Protein AF-A0A024G8R0-F1 (afdb_monomer)

Organism: NCBI:txid65357

Sequence (116 aa):
MSSPLVKYRKFLLWDKQKYGSFFSVEWLVVKDVPNYILKNIKWNHFAVTNSLVSCRDCEKIPSKEAFEAISVFCDYQSTTSAWDDFQYFDREQKELEEKRGIDAETDSPFTQVESE

Foldseek 3Di:
DPFDKDAQPFDQLPPDRPDGIDDDDDDPDWADDDVVLQQVLWDDDPPDIDGPSPADPPHDDPPVSVVVNVVSVVPDDGPDGPVVCVVVVVVVSVVSCVVVVNDCVVSPPVVPPPDD

InterPro domains:
  IPR007275 YTH domain [PF04146] (1-73)
  IPR007275 YTH domain [PS50882] (1-73)
  IPR045168 YTH domain containing protein [PTHR12357] (1-100)

Mean predicted aligned error: 5.95 Å

pLDDT: mean 89.2, std 13.12, range [33.41, 98.06]

Secondary structure (DSSP, 8-state):
--SPPEES---TT-SSTT--EE-----S------HHHHTT-EEEETTEEEEGGGPPTTPPPPHHHHHHHHHHHHHS--S--GGGGHHHHHHHHHHHHHHHT--TTTS-TTGGGS--

Nearest PDB structures (foldseek):
  6zot-assembly1_B  TM=9.485E-01  e=2.142E-02  Homo sapiens
  8bs4-assembly1_B  TM=8.630E-01  e=1.450E-02  Homo sapiens

Solvent-accessible surface area (backbone atoms only — not comparable to full-atom values): 7602 Å² total; per-residue (Å²): 111,74,49,71,77,44,70,87,44,65,67,82,86,46,90,65,85,83,55,53,51,50,56,50,68,73,87,87,78,84,64,51,76,62,59,82,78,45,59,78,43,61,50,74,57,91,94,44,79,47,37,63,76,74,58,60,90,92,60,84,69,58,70,70,55,45,54,50,49,51,49,57,57,68,69,53,86,57,92,51,38,79,71,81,47,44,74,58,52,58,50,55,50,51,55,51,25,64,76,68,72,54,48,73,79,81,66,32,81,74,73,74,70,85,81,126

Structure (mmCIF, N/CA/C/O backbone):
data_AF-A0A024G8R0-F1
#
_entry.id   AF-A0A024G8R0-F1
#
loop_
_atom_site.group_PDB
_atom_site.id
_atom_site.type_symbol
_atom_site.label_atom_id
_atom_site.label_alt_id
_atom_site.label_comp_id
_atom_site.label_asym_id
_atom_site.label_entity_id
_atom_site.label_seq_id
_atom_site.pdbx_PDB_ins_code
_atom_site.Cartn_x
_atom_site.Cartn_y
_atom_site.Cartn_z
_atom_site.occupancy
_atom_site.B_iso_or_equiv
_atom_site.auth_seq_id
_atom_site.auth_comp_id
_atom_site.auth_asym_id
_atom_site.auth_atom_id
_atom_site.pdbx_PDB_model_num
ATOM 1 N N . MET A 1 1 ? -2.183 9.649 -5.002 1.00 89.31 1 MET A N 1
ATOM 2 C CA . MET A 1 1 ? -2.280 10.673 -3.937 1.00 89.31 1 MET A CA 1
ATOM 3 C C . MET A 1 1 ? -3.269 11.710 -4.411 1.00 89.31 1 MET A C 1
ATOM 5 O O . MET A 1 1 ? -3.070 12.224 -5.504 1.00 89.31 1 MET A O 1
ATOM 9 N N . SER A 1 2 ? -4.331 11.953 -3.651 1.00 92.69 2 SER A N 1
ATOM 10 C CA . SER A 1 2 ? -5.443 12.821 -4.059 1.00 92.69 2 SER A CA 1
ATOM 11 C C . SER A 1 2 ? -5.549 14.105 -3.233 1.00 92.69 2 SER A C 1
ATOM 13 O O . SER A 1 2 ? -6.275 15.010 -3.629 1.00 92.69 2 SER A O 1
ATOM 15 N N . SER A 1 3 ? -4.802 14.233 -2.130 1.00 93.12 3 SER A N 1
ATOM 16 C CA . SER A 1 3 ? -4.757 15.459 -1.324 1.00 93.12 3 SER A CA 1
ATOM 17 C C . SER A 1 3 ? -3.331 15.840 -0.898 1.00 93.12 3 SER A C 1
ATOM 19 O O . SER A 1 3 ? -2.432 14.992 -0.889 1.00 93.12 3 SER A O 1
ATOM 21 N N . PRO A 1 4 ? -3.115 17.099 -0.471 1.00 93.38 4 PRO A N 1
ATOM 22 C CA . PRO A 1 4 ? -1.954 17.482 0.327 1.00 93.38 4 PRO A CA 1
ATOM 23 C C . PRO A 1 4 ? -1.914 16.764 1.688 1.00 93.38 4 PRO A C 1
ATOM 25 O O . PRO A 1 4 ? -2.910 16.196 2.143 1.00 93.38 4 PRO A O 1
ATOM 28 N N . LEU A 1 5 ? -0.756 16.830 2.354 1.00 92.25 5 LEU A N 1
ATOM 29 C CA . LEU A 1 5 ? -0.556 16.304 3.706 1.00 92.25 5 LEU A CA 1
ATOM 30 C C . LEU A 1 5 ? -1.317 17.143 4.744 1.00 92.25 5 LEU A C 1
ATOM 32 O O . LEU A 1 5 ? -0.985 18.307 4.969 1.00 92.25 5 LEU A O 1
ATOM 36 N N . VAL A 1 6 ? -2.264 16.516 5.435 1.00 89.75 6 VAL A N 1
ATOM 37 C CA . VAL A 1 6 ? -2.913 17.045 6.635 1.00 89.75 6 VAL A CA 1
ATOM 38 C C . VAL A 1 6 ? -1.963 16.858 7.814 1.00 89.75 6 VAL A C 1
ATOM 40 O O . VAL A 1 6 ? -1.595 15.735 8.171 1.00 89.75 6 VAL A O 1
ATOM 43 N N . LYS A 1 7 ? -1.536 17.970 8.414 1.00 87.62 7 LYS A N 1
ATOM 44 C CA . LYS A 1 7 ? -0.611 17.978 9.553 1.00 87.62 7 LYS A CA 1
ATOM 45 C C . LYS A 1 7 ? -1.363 18.082 10.872 1.00 87.62 7 LYS A C 1
ATOM 47 O O . LYS A 1 7 ? -2.462 18.622 10.929 1.00 87.62 7 LYS A O 1
ATOM 52 N N . TYR A 1 8 ? -0.726 17.604 11.939 1.00 79.94 8 TYR A N 1
ATOM 53 C CA . TYR A 1 8 ? -1.177 17.777 13.327 1.00 79.94 8 TYR A CA 1
ATOM 54 C C . TYR A 1 8 ? -2.556 17.178 13.649 1.00 79.94 8 TYR A C 1
ATOM 56 O O . TYR A 1 8 ? -3.119 17.460 14.703 1.00 79.94 8 TYR A O 1
ATOM 64 N N . ARG A 1 9 ? -3.059 16.284 12.791 1.00 80.25 9 ARG A N 1
ATOM 65 C CA . ARG A 1 9 ? -4.160 15.369 13.092 1.00 80.25 9 ARG A CA 1
ATOM 66 C C . ARG A 1 9 ? -3.677 13.931 13.006 1.00 80.25 9 ARG A C 1
ATOM 68 O O . ARG A 1 9 ? -2.939 13.562 12.093 1.00 80.25 9 ARG A O 1
ATOM 75 N N . LYS A 1 10 ? -4.116 13.118 13.963 1.00 79.62 10 LYS A N 1
ATOM 76 C CA . LYS A 1 10 ? -3.846 11.681 13.979 1.00 79.62 10 LYS A CA 1
ATOM 77 C C . LYS A 1 10 ? -4.996 10.943 13.316 1.00 79.62 10 LYS A C 1
ATOM 79 O O . LYS A 1 10 ? -6.155 11.243 13.576 1.00 79.62 10 LYS A O 1
ATOM 84 N N . PHE A 1 11 ? -4.654 9.959 12.499 1.00 85.56 11 PHE A N 1
ATOM 85 C CA . PHE A 1 11 ? -5.602 8.959 12.035 1.00 85.56 11 PHE A CA 1
ATOM 86 C C . PHE A 1 11 ? -5.624 7.832 13.075 1.00 85.56 11 PHE A C 1
ATOM 88 O O . PHE A 1 11 ? -4.620 7.149 13.295 1.00 85.56 11 PHE A O 1
ATOM 95 N N . LEU A 1 12 ? -6.735 7.712 13.798 1.00 86.31 12 LEU A N 1
ATOM 96 C CA . LEU A 1 12 ? -6.809 6.917 15.029 1.00 86.31 12 LEU A CA 1
ATOM 97 C C . LEU A 1 12 ? -6.842 5.401 14.779 1.00 86.31 12 LEU A C 1
ATOM 99 O O . LEU A 1 12 ? -6.483 4.623 15.665 1.00 86.31 12 LEU A O 1
ATOM 103 N N . LEU A 1 13 ? -7.169 4.997 13.551 1.00 87.06 13 LEU A N 1
ATOM 104 C CA . LEU A 1 13 ? -7.269 3.597 13.137 1.00 87.06 13 LEU A CA 1
ATOM 105 C C . LEU A 1 13 ? -5.917 2.973 12.750 1.00 87.06 13 LEU A C 1
ATOM 107 O O . LEU A 1 13 ? -5.844 1.780 12.476 1.00 87.06 13 LEU A O 1
ATOM 111 N N . TRP A 1 14 ? -4.809 3.729 12.775 1.00 88.81 14 TRP A N 1
ATOM 112 C CA . TRP A 1 14 ? -3.488 3.103 12.681 1.00 88.81 14 TRP A CA 1
ATOM 113 C C . TRP A 1 14 ? -3.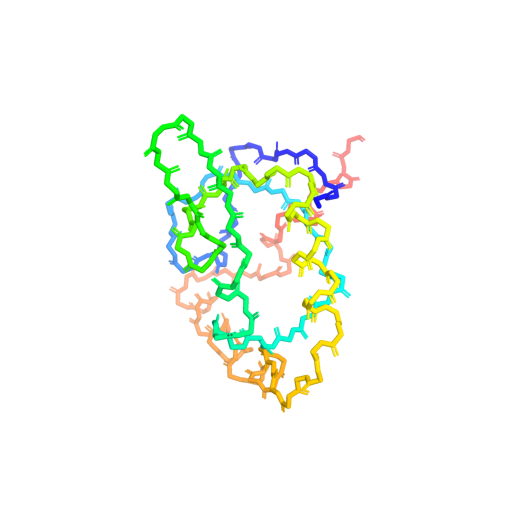237 2.205 13.894 1.00 88.81 14 TRP A C 1
ATOM 115 O O . TRP A 1 14 ? -3.356 2.654 15.039 1.00 88.81 14 TRP A O 1
ATOM 125 N N . ASP A 1 15 ? -2.774 0.975 13.666 1.00 86.69 15 ASP A N 1
ATOM 126 C CA . ASP A 1 15 ? -2.344 0.093 14.758 1.00 86.69 15 ASP A CA 1
ATOM 127 C C . ASP A 1 15 ? -1.284 0.790 15.636 1.00 86.69 15 ASP A C 1
ATOM 129 O O . ASP A 1 15 ? -1.441 0.927 16.850 1.00 86.69 15 ASP A O 1
ATOM 133 N N . LYS A 1 16 ? -0.262 1.388 15.010 1.00 88.12 16 LYS A N 1
ATOM 134 C CA . LYS A 1 16 ? 0.770 2.174 15.704 1.00 88.12 16 LYS A CA 1
ATOM 135 C C . LYS A 1 16 ? 0.506 3.671 15.597 1.00 88.12 16 LYS A C 1
ATOM 137 O O . LYS A 1 16 ? 0.600 4.255 14.522 1.00 88.12 16 LYS A O 1
ATOM 142 N N . GLN A 1 17 ? 0.355 4.330 16.741 1.00 86.50 17 GLN A N 1
ATOM 143 C CA . GLN A 1 17 ? 0.096 5.774 16.853 1.00 86.50 17 GLN A CA 1
ATOM 144 C C . GLN A 1 17 ? 1.340 6.669 16.660 1.00 86.50 17 GLN A C 1
ATOM 146 O O . GLN A 1 17 ? 1.420 7.772 17.203 1.00 86.50 17 GLN A O 1
ATOM 151 N N . LYS A 1 18 ? 2.334 6.202 15.890 1.00 90.19 18 LYS A N 1
ATOM 152 C CA . LYS A 1 18 ? 3.568 6.954 15.596 1.00 90.19 18 LYS A CA 1
ATOM 153 C C . LYS A 1 18 ? 3.421 7.934 14.425 1.00 90.19 18 LYS A C 1
ATOM 155 O O . LYS A 1 18 ? 4.266 8.807 14.255 1.00 90.19 18 LYS A O 1
ATOM 160 N N . TYR A 1 19 ? 2.374 7.782 13.614 1.00 88.94 19 TYR A N 1
ATOM 161 C CA . TYR A 1 19 ? 2.122 8.605 12.432 1.00 88.94 19 TYR A CA 1
ATOM 162 C C . TYR A 1 19 ? 1.240 9.806 12.804 1.00 88.94 19 TYR A C 1
ATOM 164 O O . TYR A 1 19 ? 0.095 9.639 13.214 1.00 88.94 19 TYR A O 1
ATOM 172 N N . GLY A 1 20 ? 1.785 11.022 12.699 1.00 87.44 20 GLY A N 1
ATOM 173 C CA . GLY A 1 20 ? 1.119 12.264 13.128 1.00 87.44 20 GLY A CA 1
ATOM 174 C C . GLY A 1 20 ? 0.546 13.121 11.996 1.00 87.44 20 GLY A C 1
ATOM 175 O O . GLY A 1 20 ? 0.230 14.291 12.205 1.00 87.44 20 GLY A O 1
ATOM 176 N N . SER A 1 21 ? 0.524 12.601 10.773 1.00 91.00 21 SER A N 1
ATOM 177 C CA . SER A 1 21 ? 0.029 13.293 9.582 1.00 91.00 21 SER A CA 1
ATOM 178 C C . SER A 1 21 ? -0.419 12.258 8.556 1.00 91.00 21 SER A C 1
ATOM 180 O O . SER A 1 21 ? 0.090 11.136 8.560 1.00 91.00 21 SER A O 1
ATOM 182 N N . PHE A 1 22 ? -1.357 12.625 7.689 1.00 91.38 22 PHE A N 1
ATOM 183 C CA . PHE A 1 22 ? -1.894 11.739 6.656 1.00 91.38 22 PHE A CA 1
ATOM 184 C C . PHE A 1 22 ? -2.328 12.541 5.426 1.00 91.38 22 PHE A C 1
ATOM 186 O O . PHE A 1 22 ? -2.467 13.760 5.480 1.00 91.38 22 PHE A O 1
ATOM 193 N N . PHE A 1 23 ? -2.512 11.863 4.302 1.00 93.00 23 PHE A N 1
ATOM 194 C CA . PHE A 1 23 ? -3.086 12.420 3.078 1.00 93.00 23 PHE A CA 1
ATOM 195 C C . PHE A 1 23 ? -3.996 11.371 2.446 1.00 93.00 23 PHE A C 1
ATOM 197 O O . PHE A 1 23 ? -3.821 10.173 2.677 1.00 93.00 23 PHE A O 1
ATOM 204 N N . SER A 1 24 ? -4.944 11.819 1.634 1.00 92.69 24 SER A N 1
ATOM 205 C CA . SER A 1 24 ? -5.867 10.939 0.932 1.00 92.69 24 SER A CA 1
ATOM 206 C C . SER A 1 24 ? -5.190 10.258 -0.255 1.00 92.69 24 SER A C 1
ATOM 208 O O . SER A 1 24 ? -4.381 10.843 -0.993 1.00 92.69 24 SER A O 1
ATOM 210 N N . VAL A 1 25 ? -5.546 8.994 -0.455 1.00 95.38 25 VAL A N 1
ATOM 211 C CA . VAL A 1 25 ? -5.184 8.203 -1.627 1.00 95.38 25 VAL A CA 1
ATOM 212 C C . VAL A 1 25 ? -6.439 7.594 -2.221 1.00 95.38 25 VAL A C 1
ATOM 214 O O . VAL A 1 25 ? -7.408 7.336 -1.516 1.00 95.38 25 VAL A O 1
ATOM 217 N N . GLU A 1 26 ? -6.394 7.354 -3.522 1.00 96.25 26 GLU A N 1
ATOM 218 C CA . GLU A 1 26 ? -7.381 6.550 -4.223 1.00 96.25 26 GLU A CA 1
ATOM 219 C C . GLU A 1 26 ? -6.678 5.270 -4.670 1.00 96.25 26 GLU A C 1
ATOM 221 O O . GLU A 1 26 ? -5.623 5.324 -5.314 1.00 96.25 26 GLU A O 1
ATOM 226 N N . TRP A 1 27 ? -7.222 4.127 -4.264 1.00 95.44 27 TRP A N 1
ATOM 227 C CA . TRP A 1 27 ? -6.716 2.822 -4.666 1.00 95.44 27 TRP A CA 1
ATOM 228 C C . TRP A 1 27 ? -7.240 2.496 -6.064 1.00 95.44 27 TRP A C 1
ATOM 230 O O . TRP A 1 27 ? -8.428 2.254 -6.235 1.00 95.44 27 TRP A O 1
ATOM 240 N N . LEU A 1 28 ? -6.353 2.490 -7.062 1.00 94.62 28 LEU A N 1
ATOM 241 C CA . LEU A 1 28 ? -6.729 2.207 -8.455 1.00 94.62 28 LEU A CA 1
ATOM 242 C C . LEU A 1 28 ? -6.837 0.705 -8.741 1.00 94.62 28 LEU A C 1
ATOM 244 O O . LEU A 1 28 ? -7.710 0.264 -9.480 1.00 94.62 28 LEU A O 1
ATOM 248 N N . VAL A 1 29 ? -5.919 -0.083 -8.178 1.00 94.12 29 VAL A N 1
ATOM 249 C CA . VAL A 1 29 ? -5.866 -1.540 -8.326 1.00 94.12 29 VAL A CA 1
ATOM 250 C C . VAL A 1 29 ? -5.392 -2.123 -7.004 1.00 94.12 29 VAL A C 1
ATOM 252 O O . VAL A 1 29 ? -4.426 -1.633 -6.419 1.00 94.12 29 VAL A O 1
ATOM 255 N N . VAL A 1 30 ? -6.050 -3.186 -6.554 1.00 95.81 30 VAL A N 1
ATOM 256 C CA . VAL A 1 30 ? -5.689 -3.918 -5.338 1.00 95.81 30 VAL A CA 1
ATOM 257 C C . VAL A 1 30 ? -5.653 -5.395 -5.688 1.00 95.81 30 VAL A C 1
ATOM 259 O O . VAL A 1 30 ? -6.676 -5.977 -6.040 1.00 95.81 30 VAL A O 1
ATOM 262 N N . LYS A 1 31 ? -4.458 -5.978 -5.658 1.00 96.75 31 LYS A N 1
ATOM 263 C CA . LYS A 1 31 ? -4.216 -7.396 -5.925 1.00 96.75 31 LYS A CA 1
ATOM 264 C C . LYS A 1 31 ? -2.836 -7.796 -5.439 1.00 96.75 31 LYS A C 1
ATOM 266 O O . LYS A 1 31 ? -1.948 -6.946 -5.344 1.00 96.75 31 LYS A O 1
ATOM 271 N N . ASP A 1 32 ? -2.642 -9.091 -5.243 1.00 97.56 32 ASP A N 1
ATOM 272 C CA . ASP A 1 32 ? -1.338 -9.619 -4.875 1.00 97.56 32 ASP A CA 1
ATOM 273 C C . ASP A 1 32 ? -0.502 -9.911 -6.121 1.00 97.56 32 ASP A C 1
ATOM 275 O O . ASP A 1 32 ? -0.974 -10.534 -7.075 1.00 97.56 32 ASP A O 1
ATOM 279 N N . VAL A 1 33 ? 0.761 -9.484 -6.116 1.00 97.38 33 VAL A N 1
ATOM 280 C CA . VAL A 1 33 ? 1.737 -9.812 -7.162 1.00 97.38 33 VAL A CA 1
ATOM 281 C C . VAL A 1 33 ? 2.977 -10.402 -6.491 1.00 97.38 33 VAL A C 1
ATOM 283 O O . VAL A 1 33 ? 3.637 -9.709 -5.716 1.00 97.38 33 VAL A O 1
ATOM 286 N N . PRO A 1 34 ? 3.332 -11.669 -6.767 1.00 97.56 34 PRO A N 1
ATOM 287 C CA . PRO A 1 34 ? 4.502 -12.290 -6.164 1.00 97.56 34 PRO A CA 1
ATOM 288 C C . PRO A 1 34 ? 5.804 -11.564 -6.515 1.00 97.56 34 PRO A C 1
ATOM 290 O O . PRO A 1 34 ? 6.034 -11.187 -7.665 1.00 97.56 34 PRO A O 1
ATOM 293 N N . ASN A 1 35 ? 6.737 -11.491 -5.563 1.00 97.25 35 ASN A N 1
ATOM 294 C CA . ASN A 1 35 ? 8.032 -10.827 -5.769 1.00 97.25 35 ASN A CA 1
ATOM 295 C C . ASN A 1 35 ? 8.812 -11.356 -6.984 1.00 97.25 35 ASN A C 1
ATOM 297 O O . ASN A 1 35 ? 9.544 -10.601 -7.619 1.00 97.25 35 ASN A O 1
ATOM 301 N N . TYR A 1 36 ? 8.667 -12.638 -7.346 1.00 97.00 36 TYR A N 1
ATOM 302 C CA . TYR A 1 36 ? 9.385 -13.203 -8.493 1.00 97.00 36 TYR A CA 1
ATOM 303 C C . TYR A 1 36 ? 8.947 -12.611 -9.843 1.00 97.00 36 TYR A C 1
ATOM 305 O O . TYR A 1 36 ? 9.725 -12.685 -10.794 1.00 97.00 36 TYR A O 1
ATOM 313 N N . ILE A 1 37 ? 7.747 -12.026 -9.915 1.00 97.94 37 ILE A N 1
ATOM 314 C CA . ILE A 1 37 ? 7.229 -11.307 -11.085 1.00 97.94 37 ILE A CA 1
ATOM 315 C C . ILE A 1 37 ? 7.916 -9.941 -11.208 1.00 97.94 37 ILE A C 1
ATOM 317 O O . ILE A 1 37 ? 8.321 -9.538 -12.293 1.00 97.94 37 ILE A O 1
ATOM 321 N N . LEU A 1 38 ? 8.134 -9.265 -10.078 1.00 97.12 38 LEU A N 1
ATOM 322 C CA . LEU A 1 38 ? 8.702 -7.914 -10.014 1.00 97.12 38 LEU A CA 1
ATOM 323 C C . LEU A 1 38 ? 10.239 -7.885 -9.930 1.00 97.12 38 LEU A C 1
ATOM 325 O O . LEU A 1 38 ? 10.853 -6.829 -10.077 1.00 97.12 38 LEU A O 1
ATOM 329 N N . LYS A 1 39 ? 10.890 -9.035 -9.701 1.00 96.25 39 LYS A N 1
ATOM 330 C CA . LYS A 1 39 ? 12.335 -9.142 -9.407 1.00 96.25 39 LYS A CA 1
ATOM 331 C C . LYS A 1 39 ? 13.262 -8.570 -10.482 1.00 96.25 39 LYS A C 1
ATOM 333 O O . LYS A 1 39 ? 14.430 -8.319 -10.191 1.00 96.25 39 LYS A O 1
ATOM 338 N N . ASN A 1 40 ? 12.788 -8.457 -11.722 1.00 96.69 40 ASN A N 1
ATOM 339 C CA . ASN A 1 40 ? 13.593 -7.992 -12.851 1.00 96.69 40 ASN A CA 1
ATOM 340 C C . ASN A 1 40 ? 13.600 -6.462 -12.975 1.00 96.69 40 ASN A C 1
ATOM 342 O O . ASN A 1 40 ? 14.462 -5.928 -13.666 1.00 96.69 40 ASN A O 1
ATOM 346 N N . ILE A 1 41 ? 12.709 -5.765 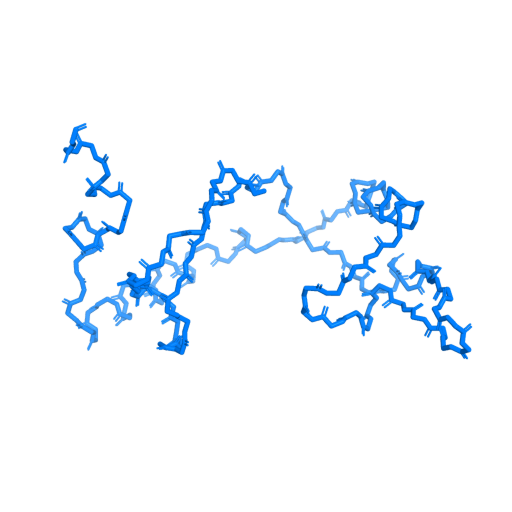-12.264 1.00 97.19 41 ILE A N 1
ATOM 347 C CA . ILE A 1 41 ? 12.632 -4.305 -12.276 1.00 97.19 41 ILE A CA 1
ATOM 348 C C . ILE A 1 41 ? 13.728 -3.760 -11.361 1.00 97.19 41 ILE A C 1
ATOM 350 O O . ILE A 1 41 ? 13.618 -3.773 -10.129 1.00 97.19 41 ILE A O 1
ATOM 354 N N . LYS A 1 42 ? 14.820 -3.321 -11.984 1.00 96.81 42 LYS A N 1
ATOM 355 C CA . LYS A 1 42 ? 16.042 -2.862 -11.322 1.00 96.81 42 LYS A CA 1
ATOM 356 C C . LYS A 1 42 ? 16.571 -1.616 -12.002 1.00 96.81 42 LYS A C 1
ATOM 358 O O . LYS A 1 42 ? 16.483 -1.481 -13.217 1.00 96.81 42 LYS A O 1
ATOM 363 N N . TRP A 1 43 ? 17.192 -0.751 -11.217 1.00 96.00 43 TRP A N 1
ATOM 364 C CA . TRP A 1 43 ? 17.864 0.443 -11.714 1.00 96.00 43 TRP A CA 1
ATOM 365 C C . TRP A 1 43 ? 19.162 0.667 -10.953 1.00 96.00 43 TRP A C 1
ATOM 367 O O . TRP A 1 43 ? 19.328 0.224 -9.817 1.00 96.00 43 TRP A O 1
ATOM 377 N N . ASN A 1 44 ? 20.091 1.383 -11.574 1.00 93.25 44 ASN A N 1
ATOM 378 C CA . ASN A 1 44 ? 21.335 1.767 -10.923 1.00 93.25 44 ASN A CA 1
ATOM 379 C C . ASN A 1 44 ? 21.213 3.187 -10.376 1.00 93.25 44 ASN A C 1
ATOM 381 O O . ASN A 1 44 ? 20.777 4.101 -11.076 1.00 93.25 44 ASN A O 1
ATOM 385 N N . HIS A 1 45 ? 21.638 3.374 -9.131 1.00 87.44 45 HIS A N 1
ATOM 386 C CA . HIS A 1 45 ? 21.821 4.687 -8.532 1.00 87.44 45 HIS A CA 1
ATOM 387 C C . HIS A 1 45 ? 23.267 4.797 -8.053 1.00 87.44 45 HIS A C 1
ATOM 389 O O . HIS A 1 45 ? 23.687 4.106 -7.122 1.00 87.44 45 HIS A O 1
ATOM 395 N N . PHE A 1 46 ? 24.043 5.644 -8.728 1.00 87.50 46 PHE A N 1
ATOM 396 C CA . PHE A 1 46 ? 25.500 5.685 -8.593 1.00 87.50 46 PHE A CA 1
ATOM 397 C C . PHE A 1 46 ? 26.128 4.298 -8.831 1.00 87.50 46 PHE A C 1
ATOM 399 O O . PHE A 1 46 ? 26.042 3.778 -9.940 1.00 87.50 46 PHE A O 1
ATOM 406 N N . ALA A 1 47 ? 26.742 3.700 -7.806 1.00 86.56 47 ALA A N 1
ATOM 407 C CA . ALA A 1 47 ? 27.404 2.395 -7.863 1.00 86.56 47 ALA A CA 1
ATOM 408 C C . ALA A 1 47 ? 26.583 1.250 -7.236 1.00 86.56 47 ALA A C 1
ATOM 410 O O . ALA A 1 47 ? 27.089 0.138 -7.105 1.00 86.56 47 ALA A O 1
ATOM 411 N N . VAL A 1 48 ? 25.339 1.508 -6.817 1.00 89.31 48 VAL A N 1
ATOM 412 C CA . VAL A 1 48 ? 24.471 0.512 -6.173 1.00 89.31 48 VAL A CA 1
ATOM 413 C C . VAL A 1 48 ? 23.320 0.160 -7.111 1.00 89.31 48 VAL A C 1
ATOM 415 O O . VAL A 1 48 ? 22.617 1.042 -7.610 1.00 89.31 48 VAL A O 1
ATOM 418 N N . THR A 1 49 ? 23.121 -1.136 -7.349 1.00 91.94 49 THR A N 1
ATOM 419 C CA . THR A 1 49 ? 21.933 -1.639 -8.045 1.00 91.94 49 THR A CA 1
ATOM 420 C C . THR A 1 49 ? 20.780 -1.726 -7.057 1.00 91.94 49 THR A C 1
ATOM 422 O O . THR A 1 49 ? 20.811 -2.530 -6.126 1.00 91.94 49 THR A O 1
ATOM 425 N N . ASN A 1 50 ? 19.755 -0.913 -7.287 1.00 94.25 50 ASN A N 1
ATOM 426 C CA . ASN A 1 50 ? 18.487 -0.990 -6.581 1.00 94.25 50 ASN A CA 1
ATOM 427 C C . ASN A 1 50 ? 17.523 -1.910 -7.332 1.00 94.25 50 ASN A C 1
ATOM 429 O O . ASN A 1 50 ? 17.694 -2.222 -8.514 1.00 94.25 50 ASN A O 1
ATOM 433 N N . SER A 1 51 ? 16.502 -2.365 -6.622 1.00 95.94 51 SER A N 1
ATOM 434 C CA . SER A 1 51 ? 15.531 -3.326 -7.121 1.00 95.94 51 SER A CA 1
ATOM 435 C C . SER A 1 51 ? 14.182 -3.044 -6.494 1.00 95.94 51 SER A C 1
ATOM 437 O O . SER A 1 51 ? 14.106 -2.761 -5.299 1.00 95.94 51 SER A O 1
ATOM 439 N N . LEU A 1 52 ? 13.113 -3.195 -7.274 1.00 96.69 52 LEU A N 1
ATOM 440 C CA . LEU A 1 52 ? 11.759 -2.907 -6.808 1.00 96.69 52 LEU A CA 1
ATOM 441 C C . LEU A 1 52 ? 11.385 -3.750 -5.579 1.00 96.69 52 LEU A C 1
ATOM 443 O O . LEU A 1 52 ? 10.859 -3.230 -4.603 1.00 96.69 52 LEU A O 1
ATOM 447 N N . VAL A 1 53 ? 11.742 -5.038 -5.590 1.00 96.31 53 VAL A N 1
ATOM 448 C CA . VAL A 1 53 ? 11.444 -5.981 -4.493 1.00 96.31 53 VAL A CA 1
ATOM 449 C C . VAL A 1 53 ? 12.188 -5.697 -3.180 1.00 96.31 53 VAL A C 1
ATOM 451 O O . VAL A 1 53 ? 11.860 -6.292 -2.160 1.00 96.31 53 VAL A O 1
ATOM 454 N N . SER A 1 54 ? 13.205 -4.832 -3.194 1.00 95.25 54 SER A N 1
ATOM 455 C CA . SER A 1 54 ? 13.991 -4.450 -2.010 1.00 95.25 54 SER A CA 1
ATOM 456 C C . SER A 1 54 ? 13.996 -2.937 -1.778 1.00 95.25 54 SER A C 1
ATOM 458 O O . SER A 1 54 ? 14.859 -2.425 -1.065 1.00 95.25 54 SER A O 1
ATOM 460 N N . CYS A 1 55 ? 13.073 -2.227 -2.426 1.00 94.19 55 CYS A N 1
ATOM 461 C CA . CYS A 1 55 ? 12.900 -0.786 -2.331 1.00 94.19 55 CYS A CA 1
ATOM 462 C C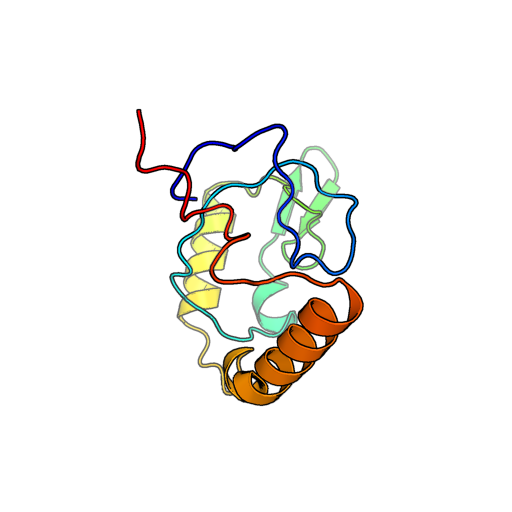 . CYS A 1 55 ? 12.503 -0.397 -0.897 1.00 94.19 55 CYS A C 1
ATOM 464 O O . CYS A 1 55 ? 11.715 -1.100 -0.257 1.00 94.19 55 CYS A O 1
ATOM 466 N N . ARG A 1 56 ? 13.050 0.705 -0.367 1.00 94.31 56 ARG A N 1
ATOM 467 C CA . ARG A 1 56 ? 12.641 1.226 0.949 1.00 94.31 56 ARG A CA 1
ATOM 468 C C . ARG A 1 56 ? 11.388 2.095 0.849 1.00 94.31 56 ARG A C 1
ATOM 470 O O . ARG A 1 56 ? 11.001 2.540 -0.227 1.00 94.31 56 ARG A O 1
ATOM 477 N N . ASP A 1 57 ? 10.771 2.360 1.999 1.00 94.06 57 ASP A N 1
ATOM 478 C CA . ASP A 1 57 ? 9.623 3.264 2.081 1.00 94.06 57 ASP A CA 1
ATOM 479 C C . ASP A 1 57 ? 9.950 4.642 1.472 1.00 94.06 57 ASP A C 1
ATOM 481 O O . ASP A 1 57 ? 11.014 5.210 1.734 1.00 94.06 57 ASP A O 1
ATOM 485 N N . CYS A 1 58 ? 9.033 5.153 0.647 1.00 93.12 58 CYS A N 1
ATOM 486 C CA . CYS A 1 58 ? 9.148 6.412 -0.100 1.00 93.12 58 CYS A CA 1
ATOM 487 C C . CYS A 1 58 ? 10.379 6.548 -1.027 1.00 93.12 58 CYS A C 1
ATOM 489 O O . CYS A 1 58 ? 10.709 7.660 -1.449 1.00 93.12 58 CYS A O 1
ATOM 491 N N . GLU A 1 59 ? 11.070 5.457 -1.368 1.00 93.56 59 GLU A N 1
ATOM 492 C CA . GLU A 1 59 ? 12.201 5.511 -2.294 1.00 93.56 59 GLU A CA 1
ATOM 493 C C . GLU A 1 59 ? 11.733 5.797 -3.730 1.00 93.56 59 GLU A C 1
ATOM 495 O O . GLU A 1 59 ? 10.760 5.239 -4.243 1.00 93.56 59 GLU A O 1
ATOM 500 N N . LYS A 1 60 ? 12.435 6.723 -4.389 1.00 93.50 60 LYS A N 1
ATOM 501 C CA . LYS A 1 60 ? 12.089 7.172 -5.736 1.00 93.50 60 LYS A CA 1
ATOM 502 C C . LYS A 1 60 ? 12.571 6.164 -6.777 1.00 93.50 60 LYS A C 1
ATOM 504 O O . LYS A 1 60 ? 13.773 5.984 -6.963 1.00 93.50 60 LYS A O 1
ATOM 509 N N . ILE A 1 61 ? 11.624 5.614 -7.528 1.00 95.38 61 ILE A N 1
ATOM 510 C CA . ILE A 1 61 ? 11.887 4.783 -8.705 1.00 95.38 61 ILE A CA 1
ATOM 511 C C . ILE A 1 61 ? 12.013 5.705 -9.933 1.00 95.38 61 ILE A C 1
ATOM 513 O O . ILE A 1 61 ? 11.216 6.643 -10.070 1.00 95.38 61 ILE A O 1
ATOM 517 N N . PRO A 1 62 ? 12.998 5.506 -10.826 1.00 96.62 62 PRO A N 1
ATOM 518 C CA . PRO A 1 62 ? 13.076 6.283 -12.055 1.00 96.62 62 PRO A CA 1
ATOM 519 C C . PRO A 1 62 ? 11.894 5.970 -12.981 1.00 96.62 62 PRO A C 1
ATOM 521 O O . PRO A 1 62 ? 11.318 4.885 -12.951 1.00 96.62 62 PRO A O 1
ATOM 524 N N . SER A 1 63 ? 11.509 6.941 -13.812 1.00 97.25 63 SER A N 1
ATOM 525 C CA . SER A 1 63 ? 10.240 6.878 -14.547 1.00 97.25 63 SER A CA 1
ATOM 526 C C . SER A 1 63 ? 10.107 5.637 -15.429 1.00 97.25 63 SER A C 1
ATOM 528 O O . SER A 1 63 ? 9.027 5.063 -15.502 1.00 97.25 63 SER A O 1
ATOM 530 N N . LYS A 1 64 ? 11.193 5.206 -16.080 1.00 97.38 64 LYS A N 1
ATOM 531 C CA . LYS A 1 64 ? 11.182 4.042 -16.974 1.00 97.38 64 LYS A CA 1
ATOM 532 C C . LYS A 1 64 ? 10.805 2.766 -16.216 1.00 97.38 64 LYS A C 1
ATOM 534 O O . LYS A 1 64 ? 9.877 2.071 -16.616 1.00 97.38 64 LYS A O 1
ATOM 539 N N . GLU A 1 65 ? 11.492 2.496 -15.114 1.00 97.88 65 GLU A N 1
ATOM 540 C CA . GLU A 1 65 ? 11.269 1.314 -14.284 1.00 97.88 65 GLU A CA 1
ATOM 541 C C . GLU A 1 65 ? 9.924 1.389 -13.554 1.00 97.88 65 GLU A C 1
ATOM 543 O O . GLU A 1 65 ? 9.285 0.363 -13.346 1.00 97.88 65 GLU A O 1
ATOM 548 N N . ALA A 1 66 ? 9.448 2.592 -13.220 1.00 97.19 66 ALA A N 1
ATOM 549 C CA . ALA A 1 66 ? 8.115 2.784 -12.655 1.00 97.19 66 ALA A CA 1
ATOM 550 C C . ALA A 1 66 ? 7.000 2.433 -13.660 1.00 97.19 66 ALA A C 1
ATOM 552 O O . ALA A 1 66 ? 6.044 1.753 -13.292 1.00 97.19 66 ALA A O 1
ATOM 553 N N . PHE A 1 67 ? 7.120 2.846 -14.929 1.00 97.88 67 PHE A N 1
ATOM 554 C CA . PHE A 1 67 ? 6.159 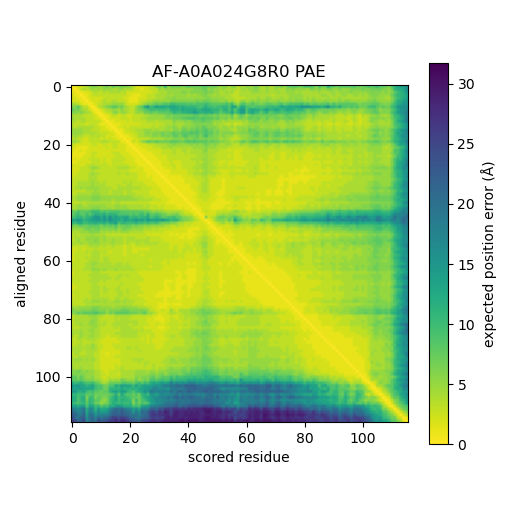2.461 -15.972 1.00 97.88 67 PHE A CA 1
ATOM 555 C C . PHE A 1 67 ? 6.172 0.953 -16.235 1.00 97.88 67 PHE A C 1
ATOM 557 O O . PHE A 1 67 ? 5.108 0.344 -16.334 1.00 97.88 67 PHE A O 1
ATOM 564 N N . GLU A 1 68 ? 7.359 0.345 -16.300 1.00 98.06 68 GLU A N 1
ATOM 565 C CA . GLU A 1 68 ? 7.498 -1.109 -16.422 1.00 98.06 68 GLU A CA 1
ATOM 566 C C . GLU A 1 68 ? 6.844 -1.829 -15.237 1.00 98.06 68 GLU A C 1
ATOM 568 O O . GLU A 1 68 ? 6.068 -2.761 -15.438 1.00 98.06 68 GLU A O 1
ATOM 573 N N . ALA A 1 69 ? 7.076 -1.348 -14.011 1.00 97.31 69 ALA A N 1
ATOM 574 C CA . ALA A 1 69 ? 6.452 -1.889 -12.811 1.00 97.31 69 ALA A CA 1
ATOM 575 C C . ALA A 1 69 ? 4.928 -1.842 -12.868 1.00 97.31 69 ALA A C 1
ATOM 577 O O . ALA A 1 69 ? 4.288 -2.841 -12.553 1.00 97.31 69 ALA A O 1
ATOM 578 N N . ILE A 1 70 ? 4.351 -0.717 -13.297 1.00 97.12 70 ILE A N 1
ATOM 579 C CA . ILE A 1 70 ? 2.899 -0.574 -13.435 1.00 97.12 70 ILE A CA 1
ATOM 580 C C . ILE A 1 70 ? 2.360 -1.534 -14.502 1.00 97.12 70 ILE A C 1
ATOM 582 O O . ILE A 1 70 ? 1.362 -2.198 -14.242 1.00 97.12 70 ILE A O 1
ATOM 586 N N . SER A 1 71 ? 3.017 -1.657 -15.663 1.00 97.56 71 SER A N 1
ATOM 587 C CA . SER A 1 71 ? 2.595 -2.595 -16.716 1.00 97.56 71 SER A CA 1
ATOM 588 C C . SER A 1 71 ? 2.608 -4.034 -16.207 1.00 97.56 71 SER A C 1
ATOM 590 O O . SER A 1 71 ? 1.578 -4.698 -16.221 1.00 97.56 71 SER A O 1
ATOM 592 N N . VAL A 1 72 ? 3.744 -4.486 -15.663 1.00 97.69 72 VAL A N 1
ATOM 593 C CA . VAL A 1 72 ? 3.902 -5.845 -15.126 1.00 97.69 72 VAL A CA 1
ATOM 594 C C . VAL A 1 72 ? 2.898 -6.113 -14.009 1.00 97.69 72 VAL A C 1
ATOM 596 O O . VAL A 1 72 ? 2.301 -7.190 -13.955 1.00 97.69 72 VAL A O 1
ATOM 599 N N . PHE A 1 73 ? 2.690 -5.133 -13.125 1.00 97.25 73 PHE A N 1
ATOM 600 C CA . PHE A 1 73 ? 1.688 -5.226 -12.077 1.00 97.25 73 PHE A CA 1
ATOM 601 C C . PHE A 1 73 ? 0.304 -5.413 -12.691 1.00 97.25 73 PHE A C 1
ATOM 603 O O . PHE A 1 73 ? -0.346 -6.392 -12.358 1.00 97.25 73 PHE A O 1
ATOM 610 N N . CYS A 1 74 ? -0.140 -4.549 -13.607 1.00 96.19 74 CYS A N 1
ATOM 611 C CA . CYS A 1 74 ? -1.460 -4.616 -14.241 1.00 96.19 74 CYS A CA 1
ATOM 612 C C . CYS A 1 74 ? -1.685 -5.905 -15.047 1.00 96.19 74 CYS A C 1
ATOM 614 O O . CYS A 1 74 ? -2.748 -6.509 -14.901 1.00 96.19 74 CYS A O 1
ATOM 616 N N . ASP A 1 75 ? -0.686 -6.372 -15.794 1.00 97.19 75 ASP A N 1
ATOM 617 C CA . ASP A 1 75 ? -0.784 -7.550 -16.666 1.00 97.19 75 ASP A CA 1
ATOM 618 C C . ASP A 1 75 ? -0.888 -8.867 -15.879 1.00 97.19 75 ASP A C 1
ATOM 620 O O . ASP A 1 75 ? -1.520 -9.827 -16.334 1.00 97.19 75 ASP A O 1
ATOM 624 N N . TYR A 1 76 ? -0.309 -8.921 -14.672 1.00 97.94 76 TYR A N 1
ATOM 625 C CA . TYR A 1 76 ? -0.346 -10.118 -13.836 1.00 97.94 76 TYR A CA 1
ATOM 626 C C . TYR A 1 76 ? -1.780 -10.492 -13.433 1.00 97.94 76 TYR A C 1
ATOM 628 O O . TYR A 1 76 ? -2.479 -9.731 -12.756 1.00 97.94 76 TYR A O 1
ATOM 636 N N . GLN A 1 77 ? -2.205 -11.696 -13.809 1.00 97.25 77 GLN A N 1
ATOM 637 C CA . GLN A 1 77 ? -3.500 -12.254 -13.428 1.00 97.25 77 GLN A CA 1
ATOM 638 C C . GLN A 1 77 ? -3.401 -12.825 -12.012 1.00 97.25 77 GLN A C 1
ATOM 640 O O . GLN A 1 77 ? -2.925 -13.942 -11.814 1.00 97.25 77 GLN A O 1
ATOM 645 N N . SER A 1 78 ? -3.797 -12.023 -11.024 1.00 96.25 78 SER A N 1
ATOM 646 C CA . SER A 1 78 ? -3.770 -12.449 -9.628 1.00 96.25 78 SER A CA 1
ATOM 647 C C . SER A 1 78 ? -4.968 -13.323 -9.280 1.00 96.25 78 SER A C 1
ATOM 649 O O . SER A 1 78 ? -6.060 -13.138 -9.812 1.00 96.25 78 SER A O 1
ATOM 651 N N . THR A 1 79 ? -4.749 -14.267 -8.372 1.00 95.31 79 THR A N 1
ATOM 652 C CA . THR A 1 79 ? -5.779 -15.153 -7.823 1.00 95.31 79 THR A CA 1
ATOM 653 C C . THR A 1 79 ? -6.209 -14.752 -6.417 1.00 95.31 79 THR A C 1
ATOM 655 O O . THR A 1 79 ? -7.166 -15.330 -5.918 1.00 95.31 79 THR A O 1
ATOM 658 N N . THR A 1 80 ? -5.486 -13.827 -5.773 1.00 96.75 80 THR A N 1
ATOM 659 C CA . THR A 1 80 ? -5.747 -13.380 -4.399 1.00 96.75 80 THR A CA 1
ATOM 660 C C . THR A 1 80 ? -5.564 -11.872 -4.263 1.00 96.75 80 THR A C 1
ATOM 662 O O . THR A 1 80 ? -4.840 -11.222 -5.030 1.00 96.75 80 THR A O 1
ATOM 665 N N . SER A 1 81 ? -6.236 -11.292 -3.281 1.00 96.69 81 SER A N 1
ATOM 666 C CA . SER A 1 81 ? -6.048 -9.901 -2.897 1.00 96.69 81 SER A CA 1
ATOM 667 C C . SER A 1 81 ? -6.391 -9.686 -1.428 1.00 96.69 81 SER A C 1
ATOM 669 O O . SER A 1 81 ? -7.114 -10.473 -0.826 1.00 96.69 81 SER A O 1
ATOM 671 N N . ALA A 1 82 ? -5.985 -8.540 -0.882 1.00 94.44 82 ALA A N 1
ATOM 672 C CA . ALA A 1 82 ? -6.403 -8.113 0.453 1.00 94.44 82 ALA A CA 1
ATOM 673 C C . ALA A 1 82 ? -7.937 -8.047 0.645 1.00 94.44 82 ALA A C 1
ATOM 675 O O . ALA A 1 82 ? -8.406 -8.087 1.781 1.00 94.44 82 ALA A O 1
ATOM 676 N N . TRP A 1 83 ? -8.728 -7.951 -0.434 1.00 95.12 83 TRP A N 1
ATOM 677 C CA . TRP A 1 83 ? -10.192 -7.945 -0.345 1.00 95.12 83 TRP A CA 1
ATOM 678 C C . TRP A 1 83 ? -10.781 -9.300 0.035 1.00 95.12 83 TRP A C 1
ATOM 680 O O . TRP A 1 83 ? -11.879 -9.340 0.587 1.00 95.12 83 TRP A O 1
ATOM 690 N N . ASP A 1 84 ? -10.064 -10.395 -0.222 1.00 97.12 84 ASP A N 1
ATOM 691 C CA . ASP A 1 84 ? -10.537 -11.737 0.127 1.00 97.12 84 ASP A CA 1
ATOM 692 C C . ASP A 1 84 ? -10.665 -11.895 1.655 1.00 97.12 84 ASP A C 1
ATOM 694 O O . ASP A 1 84 ? -11.521 -12.632 2.144 1.00 97.12 84 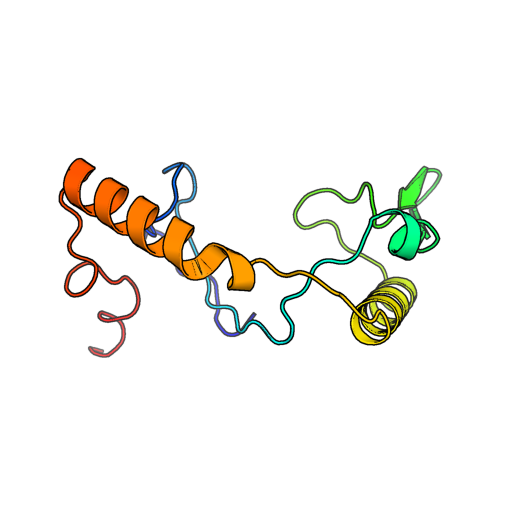ASP A O 1
ATOM 698 N N . ASP A 1 85 ? -9.889 -11.109 2.409 1.00 96.88 85 ASP A N 1
ATOM 699 C CA . ASP A 1 85 ? -9.833 -11.106 3.871 1.00 96.88 85 ASP A CA 1
ATOM 700 C C . ASP A 1 85 ? -10.638 -9.954 4.509 1.00 96.88 85 ASP A C 1
ATOM 702 O O . ASP A 1 85 ? -10.476 -9.650 5.692 1.00 96.88 85 ASP A O 1
ATOM 706 N N . PHE A 1 86 ? -11.533 -9.293 3.766 1.00 95.81 86 PHE A N 1
ATOM 707 C CA . PHE A 1 86 ? -12.235 -8.092 4.247 1.00 95.81 86 PHE A CA 1
ATOM 708 C C . PHE A 1 86 ? -12.984 -8.311 5.576 1.00 95.81 86 PHE A C 1
ATOM 710 O O . PHE A 1 86 ? -12.880 -7.504 6.496 1.00 95.81 86 PHE A O 1
ATOM 717 N N . GLN A 1 87 ? -13.660 -9.455 5.731 1.00 96.88 87 GLN A N 1
ATOM 718 C CA . GLN A 1 87 ? -14.383 -9.805 6.965 1.00 96.88 87 GLN A CA 1
ATOM 719 C C . GLN A 1 87 ? -13.468 -9.946 8.188 1.00 96.88 87 GLN A C 1
ATOM 721 O O . GLN A 1 87 ? -13.904 -9.735 9.322 1.00 96.88 87 GLN A O 1
ATOM 726 N N . TYR A 1 88 ? -12.214 -10.355 7.977 1.00 96.56 88 TYR A N 1
ATOM 727 C CA . TYR A 1 88 ? -11.224 -10.399 9.044 1.00 96.56 88 TYR A CA 1
ATOM 728 C C . TYR A 1 88 ? -10.903 -8.973 9.499 1.00 96.56 88 TYR A C 1
ATOM 730 O O . TYR A 1 88 ? -11.028 -8.679 10.686 1.00 96.56 88 TYR A O 1
ATOM 738 N N . PHE A 1 89 ? -10.582 -8.078 8.561 1.00 95.00 89 PHE A N 1
ATOM 739 C CA . PHE A 1 89 ? -10.221 -6.694 8.877 1.00 95.00 89 PHE A CA 1
ATOM 740 C C . PHE A 1 89 ? -11.375 -5.890 9.490 1.00 95.00 89 PHE A C 1
ATOM 742 O O . PHE A 1 89 ? -11.133 -5.133 10.426 1.00 95.00 89 PHE A O 1
ATOM 749 N N . ASP A 1 90 ? -12.619 -6.114 9.057 1.00 94.44 90 ASP A N 1
ATOM 750 C CA . ASP A 1 90 ? -13.808 -5.497 9.665 1.00 94.44 90 ASP A CA 1
ATOM 751 C C . ASP A 1 90 ? -13.951 -5.839 11.153 1.00 94.44 90 ASP A C 1
ATOM 753 O O . ASP A 1 90 ? -14.350 -5.000 11.964 1.00 94.44 90 ASP A O 1
ATOM 757 N N . ARG A 1 91 ? -13.644 -7.084 11.534 1.00 95.88 91 ARG A N 1
ATOM 758 C CA . ARG A 1 91 ? -13.687 -7.507 12.938 1.00 95.88 91 ARG A CA 1
ATOM 759 C C . ARG A 1 91 ? -12.545 -6.880 13.734 1.00 95.88 91 ARG A C 1
ATOM 761 O O . ARG A 1 91 ? -12.801 -6.312 14.790 1.00 95.88 91 ARG A O 1
ATOM 768 N N . GLU A 1 92 ? -11.318 -6.937 13.215 1.00 93.81 92 GLU A N 1
ATOM 769 C CA . GLU A 1 92 ? -10.148 -6.349 13.882 1.00 93.81 92 GLU A CA 1
ATOM 770 C C . GLU A 1 92 ? -10.312 -4.836 14.092 1.00 93.81 92 GLU A C 1
ATOM 772 O O . GLU A 1 92 ? -9.920 -4.308 15.133 1.00 93.81 92 GLU A O 1
ATOM 777 N N . GLN A 1 93 ? -10.915 -4.131 13.128 1.00 92.44 93 GLN A N 1
ATOM 778 C CA . GLN A 1 93 ? -11.199 -2.704 13.256 1.00 92.44 93 GLN A CA 1
ATOM 779 C C . GLN A 1 93 ? -12.176 -2.429 14.407 1.00 92.44 93 GLN A C 1
ATOM 781 O O . GLN A 1 93 ? -11.887 -1.568 15.236 1.00 92.44 93 GLN A O 1
ATOM 786 N N . LYS A 1 94 ? -13.278 -3.184 14.510 1.00 92.75 94 LYS A N 1
ATOM 787 C CA . LYS A 1 94 ? -14.248 -3.028 15.610 1.00 92.75 94 LYS A CA 1
ATOM 788 C C . LYS A 1 94 ? -13.607 -3.263 16.975 1.00 92.75 94 LYS A C 1
ATOM 790 O O . LYS A 1 94 ? -13.790 -2.467 17.889 1.00 92.75 94 LYS A O 1
ATOM 795 N N . GLU A 1 95 ? -12.797 -4.310 17.105 1.00 92.88 95 GLU A N 1
ATOM 796 C CA . GLU A 1 95 ? -12.076 -4.593 18.353 1.00 92.88 95 GLU A CA 1
ATOM 797 C C . GLU A 1 95 ? -11.084 -3.471 18.713 1.00 92.88 95 GLU A C 1
ATOM 799 O O . GLU A 1 95 ? -10.919 -3.117 19.886 1.00 92.88 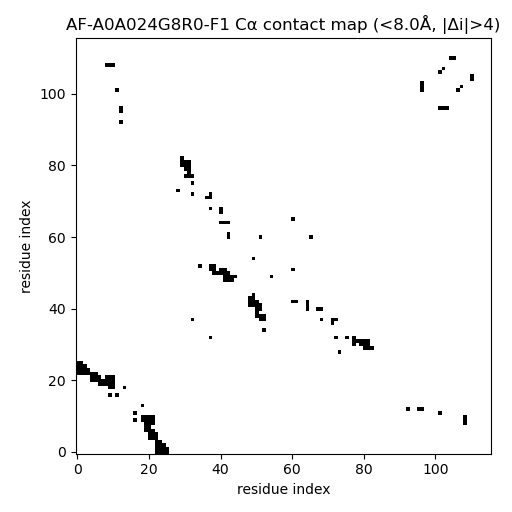95 GLU A O 1
ATOM 804 N N . LEU A 1 96 ? -10.426 -2.878 17.710 1.00 91.69 96 LEU A N 1
ATOM 805 C CA . LEU A 1 96 ? -9.524 -1.742 17.894 1.00 91.69 96 LEU A CA 1
ATOM 806 C C . LEU A 1 96 ? -10.266 -0.484 18.362 1.00 91.69 96 LEU A C 1
ATOM 808 O O . LEU A 1 96 ? -9.780 0.207 19.263 1.00 91.69 96 LEU A O 1
ATOM 812 N N . GLU A 1 97 ? -11.406 -0.191 17.740 1.00 91.69 97 GLU A N 1
ATOM 813 C CA . GLU A 1 97 ? -12.288 0.931 18.064 1.00 91.69 97 GLU A CA 1
ATOM 814 C C . GLU A 1 97 ? -12.820 0.808 19.491 1.00 91.69 97 GLU A C 1
ATOM 816 O O . GLU A 1 97 ? -12.609 1.718 20.294 1.00 91.69 97 GLU A O 1
ATOM 821 N N . GLU A 1 98 ? -13.371 -0.352 19.860 1.00 92.88 98 GLU A N 1
ATOM 822 C CA . GLU A 1 98 ? -13.861 -0.636 21.214 1.00 92.88 98 GLU A CA 1
ATOM 823 C C . GLU A 1 98 ? -12.753 -0.492 22.264 1.00 92.88 98 GLU A C 1
ATOM 825 O O . GLU A 1 98 ? -12.920 0.189 23.277 1.00 92.88 98 GLU A O 1
ATOM 830 N N . LYS A 1 99 ? -11.575 -1.076 22.010 1.00 91.19 99 LYS A N 1
ATOM 831 C CA . LYS A 1 99 ? -10.430 -1.013 22.932 1.00 91.19 99 LYS A CA 1
ATOM 832 C C . LYS A 1 99 ? -9.934 0.414 23.168 1.00 91.19 99 LYS A C 1
ATOM 834 O O . LYS A 1 99 ? -9.343 0.693 24.214 1.00 91.19 99 LYS A O 1
ATOM 839 N N . ARG A 1 100 ? -10.095 1.296 22.182 1.00 89.50 100 ARG A N 1
ATOM 840 C CA . ARG A 1 100 ? -9.613 2.683 22.229 1.00 89.50 100 ARG A CA 1
ATOM 841 C C . ARG A 1 100 ? -10.720 3.696 22.513 1.00 89.50 100 ARG A C 1
ATOM 843 O O . ARG A 1 100 ? -10.385 4.858 22.728 1.00 89.50 100 ARG A O 1
ATOM 850 N N . GLY A 1 101 ? -11.982 3.269 22.538 1.00 90.00 101 GLY A N 1
ATOM 851 C CA . GLY A 1 101 ? -13.137 4.158 22.630 1.00 90.00 101 GLY A CA 1
ATOM 852 C C . GLY A 1 101 ? -13.228 5.129 21.452 1.00 90.00 101 GLY A C 1
ATOM 853 O O . GLY A 1 101 ? -13.561 6.287 21.670 1.00 90.00 101 GLY A O 1
ATOM 854 N N . ILE A 1 102 ? -12.851 4.686 20.247 1.00 87.69 102 ILE A N 1
ATOM 855 C CA . ILE A 1 102 ?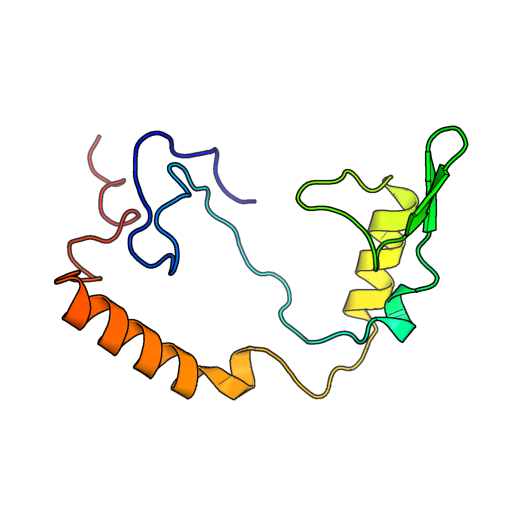 -12.971 5.477 19.014 1.00 87.69 102 ILE A CA 1
ATOM 856 C C . ILE A 1 102 ? -14.354 5.216 18.434 1.00 87.69 102 ILE A C 1
ATOM 858 O O . ILE A 1 102 ? -14.724 4.058 18.254 1.00 87.69 102 ILE A O 1
ATOM 862 N N . ASP A 1 103 ? -15.076 6.273 18.091 1.00 81.56 103 ASP A N 1
ATOM 863 C CA . ASP A 1 103 ? -16.278 6.171 17.270 1.00 81.56 103 ASP A CA 1
ATOM 864 C C 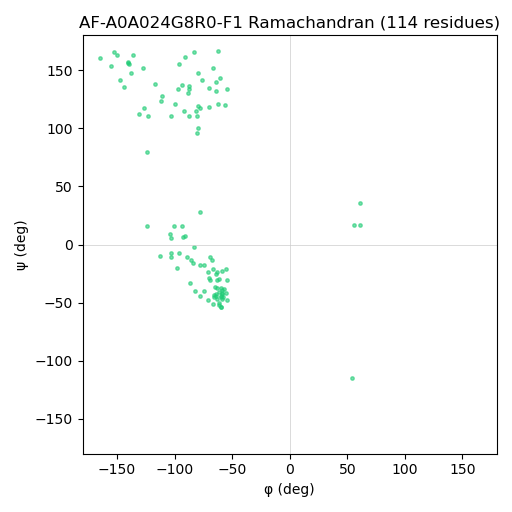. ASP A 1 103 ? -15.924 6.628 15.850 1.00 81.56 103 ASP A C 1
ATOM 866 O O . ASP A 1 103 ? -15.620 7.796 15.607 1.00 81.56 103 ASP A O 1
ATOM 870 N N . ALA A 1 104 ? -15.903 5.692 14.900 1.00 67.88 104 ALA A N 1
ATOM 871 C CA . ALA A 1 104 ? -15.462 5.964 13.535 1.00 67.88 104 ALA A CA 1
ATOM 872 C C . ALA A 1 104 ? -16.332 6.989 12.791 1.00 67.88 104 ALA A C 1
ATOM 874 O O . ALA A 1 104 ? -15.832 7.626 11.861 1.00 67.88 104 ALA A O 1
ATOM 875 N N . GLU A 1 105 ? -17.596 7.182 13.184 1.00 67.12 105 GLU A N 1
ATOM 876 C CA . GLU A 1 105 ? -18.471 8.180 12.566 1.00 67.12 105 GLU A CA 1
ATOM 877 C C . GLU A 1 105 ? -18.154 9.589 13.081 1.00 67.12 105 GLU A C 1
ATOM 879 O O . GLU A 1 105 ? -18.034 10.526 12.284 1.00 67.12 105 GLU A O 1
ATOM 884 N N . THR A 1 106 ? -17.954 9.752 14.393 1.00 65.56 106 THR A N 1
ATOM 885 C CA . THR A 1 106 ? -17.707 11.075 14.997 1.00 65.56 106 THR A CA 1
ATOM 886 C C . THR A 1 106 ? -16.240 11.491 14.980 1.00 65.56 106 THR A C 1
ATOM 888 O O . THR A 1 106 ? -15.932 12.675 14.822 1.00 65.56 106 THR A O 1
ATOM 891 N N . ASP A 1 107 ? -15.328 10.528 15.108 1.00 70.25 107 ASP A N 1
ATOM 892 C CA . ASP A 1 107 ? -13.880 10.749 15.156 1.00 70.25 107 ASP A CA 1
ATOM 893 C C . ASP A 1 107 ? -13.223 10.645 13.774 1.00 70.25 107 ASP A C 1
ATOM 895 O O . ASP A 1 107 ? -11.991 10.710 13.655 1.00 70.25 107 ASP A O 1
ATOM 899 N N . SER A 1 108 ? -14.033 10.511 12.715 1.00 68.25 108 SER A N 1
ATOM 900 C CA . SER A 1 108 ? -13.553 10.501 11.338 1.00 68.25 108 SER A CA 1
ATOM 901 C C . SER A 1 108 ? -12.751 11.777 11.052 1.00 68.25 108 SER A C 1
ATOM 903 O O . SER A 1 108 ? -13.283 12.894 11.087 1.00 68.25 108 SER A O 1
ATOM 905 N N . PRO A 1 109 ? -11.468 11.645 10.682 1.00 64.56 109 PRO A N 1
ATOM 906 C CA . PRO A 1 109 ? -10.653 12.793 10.318 1.00 64.56 109 PRO A CA 1
ATOM 907 C C . PRO A 1 109 ? -11.087 13.435 8.993 1.00 64.56 109 PRO A C 1
ATOM 909 O O . PRO A 1 109 ? -10.601 14.519 8.674 1.00 64.56 109 PRO A O 1
ATOM 912 N N . PHE A 1 110 ? -11.976 12.785 8.235 1.00 63.00 110 PHE A N 1
ATOM 913 C CA . PHE A 1 110 ? -12.483 13.259 6.947 1.00 63.00 110 PHE A CA 1
ATOM 914 C C . PHE A 1 110 ? -13.845 13.959 7.055 1.00 63.00 110 PHE A C 1
ATOM 916 O O . PHE A 1 110 ? -14.166 14.768 6.192 1.00 63.00 110 PHE A O 1
ATOM 923 N N . THR A 1 111 ? -14.612 13.725 8.126 1.00 56.44 111 THR A N 1
ATOM 924 C CA . THR A 1 111 ? -15.943 14.334 8.325 1.00 56.44 111 THR A CA 1
ATOM 925 C C . THR A 1 111 ? -15.860 15.793 8.808 1.00 56.44 111 THR A C 1
ATOM 927 O O . THR A 1 111 ? -16.806 16.554 8.655 1.00 56.44 111 THR A O 1
ATOM 930 N N . GLN A 1 112 ? -14.713 16.242 9.336 1.00 50.09 112 GLN A N 1
ATOM 931 C CA . GLN A 1 112 ? -14.532 17.613 9.856 1.00 50.09 112 GLN A CA 1
ATOM 932 C C . GLN A 1 112 ? -13.954 18.621 8.837 1.00 50.09 112 GLN A C 1
ATOM 934 O O . GLN A 1 112 ? -13.457 19.668 9.241 1.00 50.09 112 GLN A O 1
ATOM 939 N N . VAL A 1 113 ? -13.972 18.316 7.533 1.00 47.69 113 VAL A N 1
ATOM 940 C CA . VAL A 1 113 ? -13.399 19.189 6.480 1.00 47.69 113 VAL A CA 1
ATOM 941 C C . VAL A 1 113 ? -14.455 20.089 5.805 1.00 47.69 113 VAL A C 1
ATOM 943 O O . VAL A 1 113 ? -14.094 20.985 5.054 1.00 47.69 113 VAL A O 1
ATOM 946 N N . GLU A 1 114 ? -15.751 19.924 6.095 1.00 39.75 114 GLU A N 1
ATOM 947 C CA . GLU A 1 114 ? -16.837 20.682 5.433 1.00 39.75 114 GLU A CA 1
ATOM 948 C C . GLU A 1 114 ? -17.254 22.001 6.113 1.00 39.75 114 GLU A C 1
ATOM 950 O O . GLU A 1 114 ? -18.225 22.626 5.690 1.00 39.75 114 GLU A O 1
ATOM 955 N N . SER A 1 115 ? -16.544 22.474 7.140 1.00 36.38 115 SER A N 1
ATOM 956 C CA . SER A 1 115 ? -16.886 23.737 7.811 1.00 36.38 115 SER A CA 1
ATOM 957 C C . SER A 1 115 ? -15.720 24.722 7.828 1.00 36.38 115 SER A C 1
ATOM 95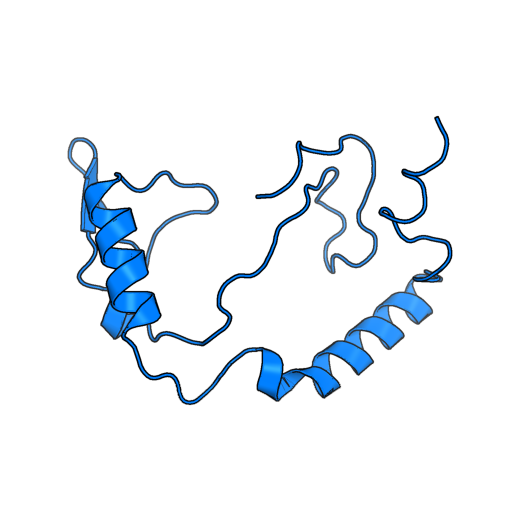9 O O . SER A 1 115 ? -15.050 24.847 8.851 1.00 36.38 115 SER A O 1
ATOM 961 N N . GLU A 1 116 ? -15.499 25.417 6.713 1.00 33.41 116 GLU A N 1
ATOM 962 C CA . GLU A 1 116 ? -14.872 26.750 6.648 1.00 33.41 116 GLU A CA 1
ATOM 963 C C . GLU A 1 116 ? -15.221 27.455 5.329 1.00 33.41 116 GLU A C 1
ATOM 965 O O . GLU A 1 116 ? -15.115 26.814 4.258 1.00 33.41 116 GLU A O 1
#

Radius of gyration: 18.32 Å; Cα contacts (8 Å, |Δi|>4): 102; chains: 1; bounding box: 46×42×40 Å